Protein AF-A0A850PBC3-F1 (afdb_monomer)

Foldseek 3Di:
DVVCVVVVHDAQDAFEEALVPDPPDDGHYLVCVVVVLVVCCVVPPPSDQAYEYDYDPPDDCLVVLLSRLVVCVVVVHPAYEYEEQPCVVSNVVSPHPHYHYDCVVPNDDPDPDPPPDDPDDPPPDDD

Mean predicted aligned error: 8.33 Å

Solvent-accessible surface area (backbone atoms only — not comparable to full-atom values): 7587 Å² total; per-residue (Å²): 106,74,70,30,66,75,64,77,50,76,67,83,35,66,45,50,38,21,66,64,69,48,90,92,53,77,49,41,40,69,92,46,34,66,63,50,51,52,51,47,36,72,74,53,41,84,33,54,37,24,35,30,51,74,59,60,84,97,54,83,48,62,68,40,38,42,51,51,38,51,51,23,57,76,70,71,33,83,33,31,36,28,33,37,64,90,43,34,69,59,17,48,76,40,60,35,72,38,65,54,70,46,50,81,78,72,42,78,79,75,75,81,59,91,80,61,77,76,78,78,79,75,82,85,65,86,130

InterPro domains:
  IPR001608 Alanine racemase, N-terminal [PF01168] (2-110)
  IPR011078 Pyridoxal phosphate homeostasis protein [PTHR10146] (12-112)
  IPR029066 PLP-binding barrel [G3DSA:3.20.20.10] (1-118)
  IPR029066 PLP-binding barrel [SSF51419] (3-107)

Nearest PDB structures (foldseek):
  3r79-assembly3_A-2  TM=9.454E-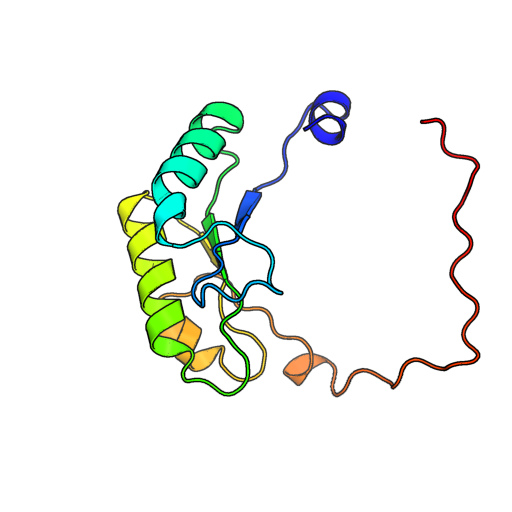01  e=2.071E-10  Agrobacterium fabrum str. C58
  3r79-assembly3_B  TM=9.443E-01  e=1.614E-09  Agrobacterium fabrum str. C58
  3lft-assembly1_A  TM=3.687E-01  e=1.981E+00  Streptococcus pneumoniae TIGR4
  3b8i-assembly1_C  TM=5.243E-01  e=5.716E+00  Pseudomonas aeruginosa PAO1
  6hnk-assembly1_A  TM=3.169E-01  e=2.582E+00  Clostridioides difficile 630

Secondary structure (DSSP, 8-state):
-HHHHHHT-PPPEEEEB-TT--TTS-SB-HHHHHHHHHHHHHHHGGGEEEEE--PPTTS-SHHHHHHHHHHHHHTT-SEEEEEETTTHHHHHHTT-SEEE--HHHH-SPPPP-TTSPPPP--TTS--

Sequence (127 aa):
ARAADRAGRLPDLLLQINTGSEPQKAGALPEEADAFITLCRTRFGASVRGLMCIPPEGTDPMPHFTLLADMARAHGLPVVSMGMSGDFEQAIAAGATHVRVGSAIFGARPAADPAAPTPLRDESRPG

Organism: NCBI:txid442969

Radius of gyration: 17.39 Å; Cα contacts (8 Å, |Δi|>4): 174; chains: 1; bounding box: 35×44×45 Å

pLDDT: mean 88.26, std 13.73, range [46.44, 98.62]

Structure (mmCIF, N/CA/C/O backbone):
data_AF-A0A850PBC3-F1
#
_entry.id   AF-A0A850PBC3-F1
#
loop_
_atom_site.group_PDB
_atom_site.id
_atom_site.type_symbol
_atom_site.label_atom_id
_atom_site.label_alt_id
_atom_site.label_comp_id
_atom_site.label_asym_id
_atom_site.label_entity_id
_atom_site.label_seq_id
_atom_site.pdbx_PDB_ins_code
_atom_site.Cartn_x
_atom_site.Cartn_y
_atom_site.Cartn_z
_atom_site.occupancy
_atom_site.B_iso_or_equiv
_atom_site.auth_seq_id
_atom_site.auth_comp_id
_atom_site.auth_asym_id
_atom_site.auth_atom_id
_atom_site.pdbx_PDB_model_num
ATOM 1 N N . ALA A 1 1 ? -8.510 16.709 3.371 1.00 64.12 1 ALA A N 1
ATOM 2 C CA . ALA A 1 1 ? -9.257 17.173 4.561 1.00 64.12 1 ALA A CA 1
ATOM 3 C C . ALA A 1 1 ? -10.353 18.159 4.162 1.00 64.12 1 ALA A C 1
ATOM 5 O O . ALA A 1 1 ? -11.467 17.702 3.990 1.00 64.12 1 ALA A O 1
ATOM 6 N N . ARG A 1 2 ? -10.047 19.423 3.822 1.00 74.06 2 ARG A N 1
ATOM 7 C CA . ARG A 1 2 ? -11.064 20.463 3.528 1.00 74.06 2 ARG A CA 1
ATOM 8 C C . ARG A 1 2 ? -12.172 20.065 2.539 1.00 74.06 2 ARG A C 1
ATOM 10 O O . ARG A 1 2 ? -13.326 20.418 2.734 1.00 74.06 2 ARG A O 1
ATOM 17 N N . ALA A 1 3 ? -11.836 19.334 1.472 1.00 73.81 3 ALA A N 1
ATOM 18 C CA . ALA A 1 3 ? -12.832 18.859 0.506 1.00 73.81 3 ALA A CA 1
ATOM 19 C C . ALA A 1 3 ? -13.789 17.806 1.097 1.00 73.81 3 ALA A C 1
ATOM 21 O O . ALA A 1 3 ? -14.979 17.838 0.808 1.00 73.81 3 ALA A O 1
ATOM 22 N N . ALA A 1 4 ? -13.275 16.913 1.944 1.00 74.62 4 ALA A N 1
ATOM 23 C CA . ALA A 1 4 ? -14.073 15.912 2.641 1.00 74.62 4 ALA A CA 1
ATOM 24 C C . ALA A 1 4 ? -14.918 16.541 3.757 1.00 74.62 4 ALA A C 1
ATOM 26 O O . ALA A 1 4 ? -16.084 16.188 3.897 1.00 74.62 4 ALA A O 1
ATOM 27 N N . ASP A 1 5 ? -14.366 17.532 4.466 1.00 77.00 5 ASP A N 1
ATOM 28 C CA . ASP A 1 5 ? -15.087 18.300 5.488 1.00 77.00 5 ASP A CA 1
ATOM 29 C C . ASP A 1 5 ? -16.300 19.017 4.869 1.00 77.00 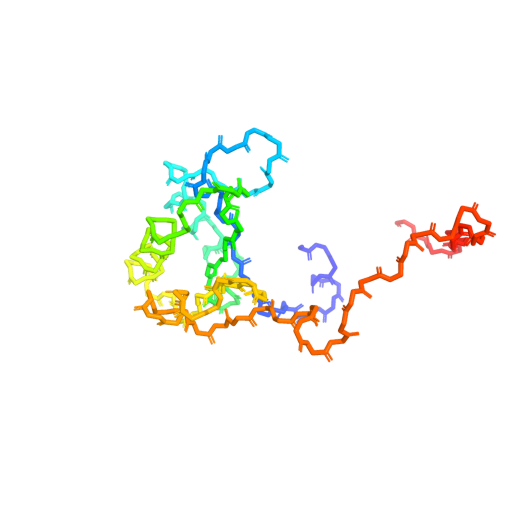5 ASP A C 1
ATOM 31 O O . ASP A 1 5 ? -17.396 18.980 5.418 1.00 77.00 5 ASP A O 1
ATOM 35 N N . ARG A 1 6 ? -16.139 19.591 3.665 1.00 77.56 6 ARG A N 1
ATOM 36 C CA . ARG A 1 6 ? -17.247 20.187 2.895 1.00 77.56 6 ARG A CA 1
ATOM 37 C C . ARG A 1 6 ? -18.264 19.165 2.386 1.00 77.56 6 ARG A C 1
ATOM 39 O O . ARG A 1 6 ? -19.439 19.490 2.277 1.00 77.56 6 ARG A O 1
ATOM 46 N N . ALA A 1 7 ? -17.821 17.958 2.040 1.00 80.06 7 ALA A N 1
ATOM 47 C CA . ALA A 1 7 ? -18.684 16.907 1.502 1.00 80.06 7 ALA A CA 1
ATOM 48 C C . ALA A 1 7 ? -19.361 16.050 2.589 1.00 80.06 7 ALA A C 1
ATOM 50 O O . ALA A 1 7 ? -20.191 15.206 2.255 1.00 80.06 7 ALA A O 1
ATOM 51 N N . GLY A 1 8 ? -18.974 16.206 3.860 1.00 81.06 8 GLY A N 1
ATOM 52 C CA . GLY A 1 8 ? -19.463 15.395 4.978 1.00 81.06 8 GLY A CA 1
ATOM 53 C C . GLY A 1 8 ? -19.066 13.914 4.913 1.00 81.06 8 GLY A C 1
ATOM 54 O O . GLY A 1 8 ? -19.638 13.100 5.632 1.00 81.06 8 GLY A O 1
ATOM 55 N N . ARG A 1 9 ? -18.117 13.536 4.045 1.00 84.56 9 ARG A N 1
ATOM 56 C CA . ARG A 1 9 ? -17.660 12.148 3.880 1.00 84.56 9 ARG A CA 1
ATOM 57 C C . ARG A 1 9 ? -16.191 12.081 3.487 1.00 84.56 9 ARG A C 1
ATOM 59 O O . ARG A 1 9 ? -15.726 12.878 2.670 1.00 84.56 9 ARG A O 1
ATOM 66 N N . LEU A 1 10 ? -15.485 11.091 4.025 1.00 89.38 10 LEU A N 1
ATOM 67 C CA . LEU A 1 10 ? -14.124 10.751 3.620 1.00 89.38 10 LEU A CA 1
ATOM 68 C C . LEU A 1 10 ? -14.175 9.536 2.675 1.00 89.38 10 LEU A C 1
ATOM 70 O O . LEU A 1 10 ? -14.902 8.589 2.977 1.00 89.38 10 LEU A O 1
ATOM 74 N N . PRO A 1 11 ? -13.448 9.532 1.544 1.00 92.62 11 PRO A N 1
ATOM 75 C CA . PRO A 1 11 ? -13.238 8.301 0.791 1.00 92.62 11 PRO A CA 1
ATOM 76 C C . PRO A 1 11 ? -12.346 7.332 1.574 1.00 92.62 11 PRO A C 1
ATOM 78 O O . PRO A 1 11 ? -11.632 7.738 2.495 1.00 92.62 11 PRO A O 1
ATOM 81 N N . ASP A 1 12 ? -12.332 6.074 1.139 1.00 95.44 12 ASP A N 1
ATOM 82 C CA . ASP A 1 12 ? -11.297 5.131 1.547 1.00 95.44 12 ASP A CA 1
ATOM 83 C C . ASP A 1 12 ? -9.918 5.677 1.144 1.00 95.44 12 ASP A C 1
ATOM 85 O O . ASP A 1 12 ? -9.691 6.115 0.013 1.00 95.44 12 ASP A O 1
ATOM 89 N N . LEU A 1 13 ? -8.999 5.669 2.102 1.00 96.44 13 LEU A N 1
ATOM 90 C CA . LEU A 1 13 ? -7.647 6.178 1.985 1.00 96.44 13 LEU A CA 1
ATOM 91 C C . LEU A 1 13 ? -6.657 5.029 2.030 1.00 96.44 13 LEU A C 1
ATOM 93 O O . LEU A 1 13 ? -6.704 4.164 2.908 1.00 96.44 13 LEU A O 1
ATOM 97 N N . LEU A 1 14 ? -5.701 5.097 1.119 1.00 98.06 14 LEU A N 1
ATOM 98 C CA . LEU A 1 14 ? -4.480 4.322 1.181 1.00 98.06 14 LEU A CA 1
ATOM 99 C C . LEU A 1 14 ? -3.330 5.297 1.471 1.00 98.06 14 LEU A C 1
ATOM 101 O O . LEU A 1 14 ? -3.357 6.436 1.001 1.00 98.06 14 LEU A O 1
ATOM 105 N N . LEU A 1 15 ? -2.334 4.867 2.241 1.00 97.69 15 LEU A N 1
ATOM 106 C CA . LEU A 1 15 ? -1.163 5.678 2.584 1.00 97.69 15 LEU A CA 1
ATOM 107 C C . LEU A 1 15 ? 0.049 5.259 1.751 1.00 97.69 15 LEU A C 1
ATOM 109 O O . LEU A 1 15 ? 0.350 4.069 1.665 1.00 97.69 15 LEU A O 1
ATOM 113 N N . GLN A 1 16 ? 0.735 6.232 1.146 1.00 98.00 16 GLN A N 1
ATOM 114 C CA . GLN A 1 16 ? 1.897 5.961 0.299 1.00 98.00 16 GLN A CA 1
ATOM 115 C C . GLN A 1 16 ? 3.167 5.844 1.110 1.00 98.00 16 GLN A C 1
ATOM 117 O O . GLN A 1 16 ? 3.542 6.796 1.793 1.00 98.00 16 GLN A O 1
ATOM 122 N N . ILE A 1 17 ? 3.841 4.705 0.965 1.00 97.50 17 ILE A N 1
ATOM 123 C CA . ILE A 1 17 ? 5.160 4.465 1.538 1.00 97.50 17 ILE A CA 1
ATOM 124 C C . ILE A 1 17 ? 6.185 4.456 0.406 1.00 97.50 17 ILE A C 1
ATOM 126 O O . ILE A 1 17 ? 6.058 3.705 -0.567 1.00 97.50 17 ILE A O 1
ATOM 130 N N . ASN A 1 18 ? 7.200 5.305 0.534 1.00 95.81 18 ASN A N 1
ATOM 131 C CA . ASN A 1 18 ? 8.348 5.341 -0.358 1.00 95.81 18 ASN A CA 1
ATOM 132 C C . ASN A 1 18 ? 9.341 4.255 0.064 1.00 95.81 18 ASN A C 1
ATOM 134 O O . ASN A 1 18 ? 10.357 4.518 0.694 1.00 95.81 18 ASN A O 1
ATOM 138 N N . THR A 1 19 ? 9.032 3.009 -0.278 1.00 93.00 19 THR A N 1
ATOM 139 C CA . THR A 1 19 ? 9.808 1.829 0.132 1.00 93.00 19 THR A CA 1
ATOM 140 C C . THR A 1 19 ? 11.251 1.811 -0.374 1.00 93.00 19 THR A C 1
ATOM 142 O O . THR A 1 19 ? 12.026 0.981 0.089 1.00 93.00 19 THR A O 1
ATOM 145 N N . GLY A 1 20 ? 11.597 2.652 -1.354 1.00 90.06 20 GLY A N 1
ATOM 146 C CA . GLY A 1 20 ? 12.951 2.787 -1.896 1.00 90.06 20 GLY A CA 1
ATOM 147 C C . GLY A 1 20 ? 13.727 3.994 -1.371 1.00 90.06 20 GLY A C 1
ATOM 148 O O . GLY A 1 20 ? 14.862 4.188 -1.795 1.00 90.06 20 GLY A O 1
ATOM 149 N N . SER A 1 21 ? 13.125 4.816 -0.501 1.00 89.31 21 SER A N 1
ATOM 150 C CA . SER A 1 21 ? 13.700 6.074 0.007 1.00 89.31 21 SER A CA 1
ATOM 151 C C . SER A 1 21 ? 14.252 6.982 -1.101 1.00 89.31 21 SER A C 1
ATOM 153 O O . SER A 1 21 ? 15.241 7.692 -0.929 1.00 89.31 21 SER A O 1
ATOM 155 N N . GLU A 1 22 ? 13.601 6.959 -2.266 1.00 82.69 22 GLU A N 1
ATOM 156 C CA . GLU A 1 22 ? 13.989 7.755 -3.425 1.00 82.69 22 GLU A CA 1
ATOM 157 C C . GLU A 1 22 ? 13.554 9.213 -3.211 1.00 82.69 22 GLU A C 1
ATOM 159 O O . GLU A 1 22 ? 12.346 9.461 -3.159 1.00 82.69 22 GLU A O 1
ATOM 164 N N . PRO A 1 23 ? 14.469 10.197 -3.117 1.00 76.69 23 PRO A N 1
ATOM 165 C CA . PRO A 1 23 ? 14.116 11.584 -2.790 1.00 76.69 23 PRO A CA 1
ATOM 166 C C . PRO A 1 23 ? 13.169 12.229 -3.816 1.00 76.69 23 PRO A C 1
ATOM 168 O O . PRO A 1 23 ? 12.429 13.153 -3.489 1.00 76.69 23 PRO A O 1
ATOM 171 N N . GLN A 1 24 ? 13.162 11.728 -5.053 1.00 76.50 24 GLN A N 1
ATOM 172 C CA . GLN A 1 24 ? 12.259 12.150 -6.123 1.00 76.50 24 GLN A CA 1
ATOM 173 C C . GLN A 1 24 ? 10.834 11.578 -6.020 1.00 76.50 24 GLN A C 1
ATOM 175 O O . GLN A 1 24 ? 9.954 12.018 -6.762 1.00 76.50 24 GLN A O 1
ATOM 180 N N . LYS A 1 25 ? 10.582 10.585 -5.156 1.00 76.88 25 LYS A N 1
ATOM 181 C CA . LYS A 1 25 ? 9.277 9.923 -5.043 1.00 76.88 25 LYS A CA 1
ATOM 182 C C . LYS A 1 25 ? 8.497 10.390 -3.822 1.00 76.88 25 LYS A C 1
ATOM 184 O O . LYS A 1 25 ? 9.031 10.585 -2.737 1.00 76.88 25 LYS A O 1
ATOM 189 N N . ALA A 1 26 ? 7.188 10.523 -4.014 1.00 82.69 26 ALA A N 1
ATOM 190 C CA . ALA A 1 26 ? 6.255 10.836 -2.943 1.00 82.69 26 ALA A CA 1
ATOM 191 C C . ALA A 1 26 ? 6.025 9.630 -2.015 1.00 82.69 26 ALA A C 1
ATOM 193 O O . ALA A 1 26 ? 6.109 8.473 -2.435 1.00 82.69 26 ALA A O 1
ATOM 194 N N . GLY A 1 27 ? 5.647 9.920 -0.773 1.00 89.69 27 GLY A N 1
ATOM 195 C CA . GLY A 1 27 ? 5.320 8.928 0.250 1.00 89.69 27 GLY A CA 1
ATOM 196 C C . GLY A 1 27 ? 6.144 9.123 1.516 1.00 89.69 27 GLY A C 1
ATOM 197 O O . GLY A 1 27 ? 7.194 9.759 1.482 1.00 89.69 27 GLY A O 1
ATOM 198 N N . ALA A 1 28 ? 5.649 8.586 2.628 1.00 94.38 28 ALA A N 1
ATOM 199 C CA . ALA A 1 28 ? 6.403 8.541 3.875 1.00 94.38 28 ALA A CA 1
ATOM 200 C C . ALA A 1 28 ? 7.588 7.581 3.732 1.00 94.38 28 ALA A C 1
ATOM 202 O O . ALA A 1 28 ? 7.466 6.545 3.066 1.00 94.38 28 ALA A O 1
ATOM 203 N N . LEU A 1 29 ? 8.716 7.917 4.353 1.00 95.50 29 LEU A N 1
ATOM 204 C CA . LEU A 1 29 ? 9.865 7.022 4.395 1.00 95.50 29 LEU A CA 1
ATOM 205 C C . LEU A 1 29 ? 9.551 5.792 5.264 1.00 95.50 29 LEU A C 1
ATOM 207 O O . LEU A 1 29 ? 8.729 5.897 6.180 1.00 95.50 29 LEU A O 1
ATOM 211 N N . PRO A 1 30 ? 10.171 4.626 5.009 1.00 94.19 30 PRO A N 1
ATOM 212 C CA . PRO A 1 30 ? 9.930 3.412 5.789 1.00 94.19 30 PRO A CA 1
ATOM 213 C C . PRO A 1 30 ? 10.132 3.613 7.294 1.00 94.19 30 PRO A C 1
ATOM 215 O O . PRO A 1 30 ? 9.323 3.145 8.090 1.00 94.19 30 PRO A O 1
ATOM 218 N N . GLU A 1 31 ? 11.162 4.363 7.679 1.00 95.12 31 GLU A N 1
ATOM 219 C CA . GLU A 1 31 ? 11.485 4.701 9.067 1.00 95.12 31 GLU A CA 1
ATOM 220 C C . GLU A 1 31 ? 10.463 5.642 9.731 1.00 95.12 31 GLU A C 1
ATOM 222 O O . GLU A 1 31 ? 10.333 5.657 10.954 1.00 95.12 31 GLU A O 1
ATOM 227 N N . GLU A 1 32 ? 9.699 6.398 8.942 1.00 94.94 32 GLU A N 1
ATOM 228 C CA . GLU A 1 32 ? 8.654 7.316 9.413 1.00 94.94 32 GLU A CA 1
ATOM 229 C C . GLU A 1 32 ? 7.246 6.709 9.293 1.00 94.94 32 GLU A C 1
ATOM 231 O O . GLU A 1 32 ? 6.271 7.269 9.811 1.00 94.94 32 GLU A O 1
ATOM 236 N N . ALA A 1 33 ? 7.123 5.566 8.609 1.00 95.44 33 ALA A N 1
ATOM 237 C CA . ALA A 1 33 ? 5.853 4.975 8.212 1.00 95.44 33 ALA A CA 1
ATOM 238 C C . ALA A 1 33 ? 4.954 4.677 9.416 1.00 95.44 33 ALA A C 1
ATOM 240 O O . ALA A 1 33 ? 3.776 5.026 9.395 1.00 95.44 33 ALA A O 1
ATOM 241 N N . ASP A 1 34 ? 5.497 4.110 10.493 1.00 96.56 34 ASP A N 1
ATOM 242 C CA . ASP A 1 34 ? 4.715 3.748 11.681 1.00 96.56 34 ASP A CA 1
ATOM 243 C C . ASP A 1 34 ? 4.071 4.964 12.356 1.00 96.56 34 ASP A C 1
ATOM 245 O O . ASP A 1 34 ? 2.875 4.959 12.684 1.00 96.56 34 ASP A O 1
ATOM 249 N N . ALA A 1 35 ? 4.849 6.036 12.526 1.00 97.00 35 ALA A N 1
ATOM 250 C CA . ALA A 1 35 ? 4.366 7.288 13.096 1.00 97.00 35 ALA A CA 1
ATOM 251 C C . ALA A 1 35 ? 3.316 7.931 12.178 1.00 97.00 35 ALA A C 1
ATOM 253 O O . ALA A 1 35 ? 2.262 8.378 12.643 1.00 97.00 35 ALA A O 1
ATOM 254 N N . PHE A 1 36 ? 3.566 7.920 10.867 1.00 97.06 36 PHE A N 1
ATOM 255 C CA . PHE A 1 36 ? 2.653 8.460 9.868 1.00 97.06 36 PHE A CA 1
ATOM 256 C C . PHE A 1 36 ? 1.319 7.702 9.819 1.00 97.06 36 PHE A C 1
ATOM 258 O O . PHE A 1 36 ? 0.254 8.322 9.874 1.00 97.06 36 PHE A O 1
ATOM 265 N N . ILE A 1 37 ? 1.351 6.366 9.791 1.00 97.12 37 ILE A N 1
ATOM 266 C CA . ILE A 1 37 ? 0.156 5.513 9.796 1.00 97.12 37 ILE A CA 1
ATOM 267 C C . ILE A 1 37 ? -0.662 5.766 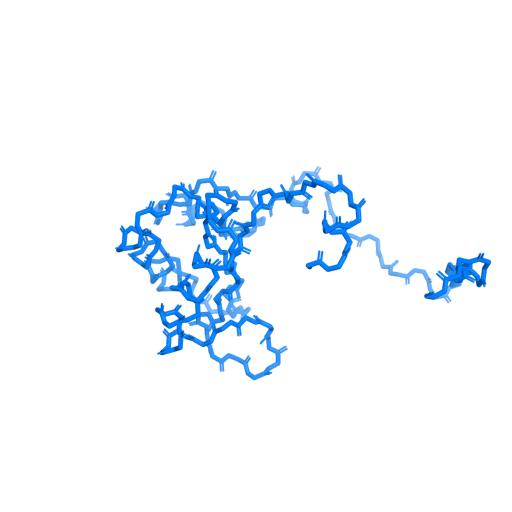11.062 1.00 97.12 37 ILE A C 1
ATOM 269 O O . ILE A 1 37 ? -1.874 5.984 10.980 1.00 97.12 37 ILE A O 1
ATOM 273 N N . THR A 1 38 ? -0.011 5.812 12.225 1.00 97.12 38 THR A N 1
ATOM 274 C CA . THR A 1 38 ? -0.673 6.078 13.512 1.00 97.12 38 THR A CA 1
ATOM 275 C C . THR A 1 38 ? -1.354 7.447 13.525 1.00 97.12 38 THR A C 1
ATOM 277 O O . THR A 1 38 ? -2.525 7.564 13.908 1.00 97.12 38 THR A O 1
ATOM 280 N N . LEU A 1 39 ? -0.663 8.485 13.046 1.00 97.00 39 LEU A N 1
ATOM 281 C CA . LEU A 1 39 ? -1.209 9.836 12.930 1.00 97.00 39 LEU A CA 1
ATOM 282 C C . LEU A 1 39 ? -2.426 9.873 11.995 1.00 97.00 39 LEU A C 1
ATOM 284 O O . LEU A 1 39 ? -3.472 10.428 12.343 1.00 97.00 39 LEU A O 1
ATOM 288 N N . CYS A 1 40 ? -2.318 9.256 10.819 1.00 96.31 40 CYS A N 1
ATOM 289 C CA . CYS A 1 40 ? -3.409 9.195 9.854 1.00 96.31 40 CYS A CA 1
ATOM 290 C C . CYS A 1 40 ? -4.609 8.417 10.393 1.00 96.31 40 CYS A C 1
ATOM 292 O O . CYS A 1 40 ? -5.737 8.874 10.224 1.00 96.31 40 CYS A O 1
ATOM 294 N N . ARG A 1 41 ? -4.400 7.293 11.085 1.00 95.81 41 ARG A N 1
ATOM 295 C CA . ARG A 1 41 ? -5.487 6.534 11.724 1.00 95.81 41 ARG A CA 1
ATOM 296 C C . ARG A 1 41 ? -6.161 7.331 12.834 1.00 95.81 41 ARG A C 1
ATOM 298 O O . ARG A 1 41 ? -7.383 7.311 12.926 1.00 95.81 41 ARG A O 1
ATOM 305 N N . THR A 1 42 ? -5.395 8.087 13.616 1.00 95.81 42 THR A N 1
ATOM 306 C CA . THR A 1 42 ? -5.944 8.981 14.649 1.00 95.81 42 THR A CA 1
ATOM 307 C C . THR A 1 42 ? -6.818 10.070 14.030 1.00 95.81 42 THR A C 1
ATOM 309 O O . THR A 1 42 ? -7.885 10.388 14.547 1.00 95.81 42 THR A O 1
ATOM 312 N N . ARG A 1 43 ? -6.393 10.631 12.892 1.00 94.00 43 ARG A N 1
ATOM 313 C CA . ARG A 1 43 ? -7.098 11.737 12.235 1.00 94.00 43 ARG A CA 1
ATOM 314 C C . ARG A 1 43 ? -8.284 11.301 11.369 1.00 94.00 43 ARG A C 1
ATOM 316 O O . ARG A 1 43 ? -9.277 12.018 11.305 1.00 94.00 43 ARG A O 1
ATOM 323 N N . PHE A 1 44 ? -8.157 10.191 10.651 1.00 93.75 44 PHE A N 1
ATOM 324 C CA . PHE A 1 44 ? -9.093 9.770 9.600 1.00 93.75 44 PHE A CA 1
ATOM 325 C C . PHE A 1 44 ? -9.847 8.472 9.934 1.00 93.75 44 PHE A C 1
ATOM 327 O O . PHE A 1 44 ? -10.753 8.073 9.193 1.00 93.75 44 PHE A O 1
ATOM 334 N N . GLY A 1 45 ? -9.506 7.825 11.052 1.00 93.25 45 GLY A N 1
ATOM 335 C CA . GLY A 1 45 ? -10.203 6.659 11.583 1.00 93.25 45 GLY A CA 1
ATOM 336 C C . GLY A 1 45 ? -10.234 5.482 10.612 1.00 93.25 45 GLY A C 1
ATOM 337 O O . GLY A 1 45 ? -9.244 5.163 9.951 1.00 93.25 45 GLY A O 1
ATOM 338 N N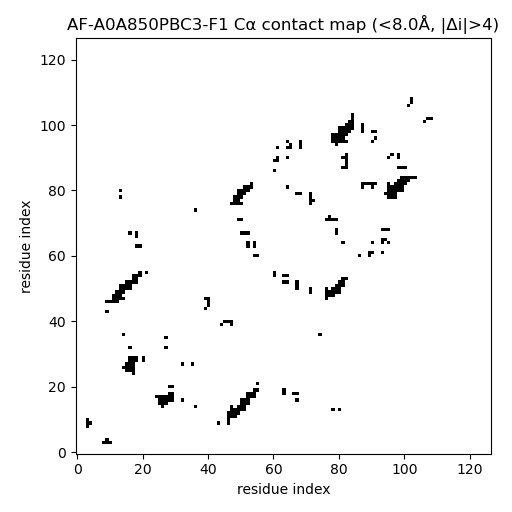 . ALA A 1 46 ? -11.408 4.854 10.514 1.00 92.69 46 ALA A N 1
ATOM 339 C CA . ALA A 1 46 ? -11.659 3.678 9.679 1.00 92.69 46 ALA A CA 1
ATOM 340 C C . ALA A 1 46 ? -11.506 3.929 8.170 1.00 92.69 46 ALA A C 1
ATOM 342 O O . ALA A 1 46 ? -11.445 2.977 7.397 1.00 92.69 46 ALA A O 1
ATOM 343 N N . SER A 1 47 ? -11.418 5.191 7.747 1.00 95.69 47 SER A N 1
ATOM 344 C CA . SER A 1 47 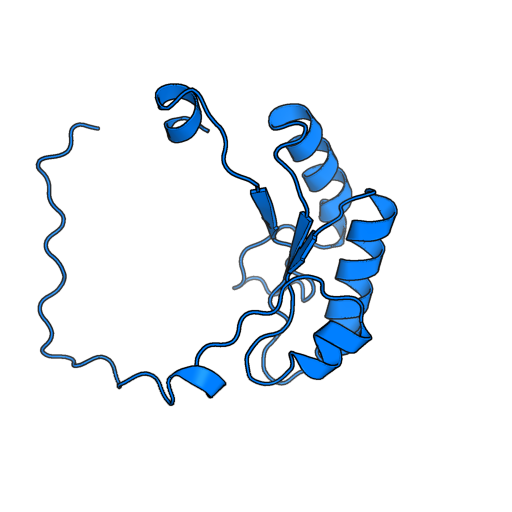? -11.191 5.526 6.342 1.00 95.69 47 SER A CA 1
ATOM 345 C C . SER A 1 47 ? -9.768 5.192 5.898 1.00 95.69 47 SER A C 1
ATOM 347 O O . SER A 1 47 ? -9.525 5.075 4.707 1.00 95.69 47 SER A O 1
ATOM 349 N N . VAL A 1 48 ? -8.808 5.024 6.815 1.00 97.62 48 VAL A N 1
ATOM 350 C CA . VAL A 1 48 ? -7.485 4.486 6.465 1.00 97.62 48 VAL A CA 1
ATOM 351 C C . VAL A 1 48 ? -7.616 2.979 6.280 1.00 97.62 48 VAL A C 1
ATOM 353 O O . VAL A 1 48 ? -7.728 2.231 7.250 1.00 97.62 48 VAL A O 1
ATOM 356 N N . ARG A 1 49 ? -7.620 2.532 5.025 1.00 98.12 49 ARG A N 1
ATOM 357 C CA . ARG A 1 49 ? -7.876 1.134 4.654 1.00 98.12 49 ARG A CA 1
ATOM 358 C C . ARG A 1 49 ? -6.625 0.337 4.346 1.00 98.12 49 ARG A C 1
ATOM 360 O O . ARG A 1 49 ? -6.692 -0.889 4.331 1.00 98.12 49 ARG A O 1
ATOM 367 N N . GLY A 1 50 ? -5.507 0.998 4.073 1.00 98.19 50 GLY A N 1
ATOM 368 C CA . GLY A 1 50 ? -4.356 0.297 3.536 1.00 98.19 50 GLY A CA 1
ATOM 369 C C . GLY A 1 50 ? -3.147 1.143 3.242 1.00 98.19 50 GLY A C 1
ATOM 370 O O . GLY A 1 50 ? -3.136 2.357 3.447 1.00 98.19 50 GLY A O 1
ATOM 371 N N . LEU A 1 51 ? -2.145 0.457 2.714 1.00 98.56 51 LEU A N 1
ATOM 372 C CA . LEU A 1 51 ? -0.907 1.042 2.236 1.00 98.56 51 LEU A CA 1
ATOM 373 C C . LEU A 1 51 ? -0.796 0.855 0.724 1.00 98.56 51 LEU A C 1
ATOM 375 O O . LEU A 1 51 ? -1.401 -0.052 0.141 1.00 98.56 51 LEU A O 1
ATOM 379 N N . MET A 1 52 ? -0.010 1.710 0.084 1.00 98.44 52 MET A N 1
ATOM 380 C CA . MET A 1 52 ? 0.427 1.493 -1.286 1.00 98.44 52 MET A CA 1
ATOM 381 C C . MET A 1 52 ? 1.890 1.888 -1.468 1.00 98.44 52 MET A C 1
ATOM 383 O O . MET A 1 52 ? 2.405 2.755 -0.764 1.00 98.44 52 MET A O 1
ATOM 387 N N . CYS A 1 53 ? 2.555 1.263 -2.435 1.00 97.38 53 CYS A N 1
ATOM 388 C CA . CYS A 1 53 ? 3.897 1.657 -2.854 1.00 97.38 53 CYS A CA 1
ATOM 389 C C . CYS A 1 53 ? 4.054 1.586 -4.376 1.00 97.38 53 CYS A C 1
ATOM 391 O O . CYS A 1 53 ? 3.274 0.936 -5.089 1.00 97.38 53 CYS A O 1
ATOM 393 N N . ILE A 1 54 ? 5.084 2.282 -4.857 1.00 95.31 54 ILE A N 1
ATOM 394 C CA . ILE A 1 54 ? 5.612 2.182 -6.216 1.00 95.31 54 ILE A CA 1
ATOM 395 C C . ILE A 1 54 ? 7.126 1.963 -6.072 1.00 95.31 54 ILE A C 1
ATOM 397 O O . ILE A 1 54 ? 7.841 2.936 -5.803 1.00 95.31 54 ILE A O 1
ATOM 401 N N . PRO A 1 55 ? 7.609 0.715 -6.206 1.00 93.38 55 PRO A N 1
ATOM 402 C CA . PRO A 1 55 ? 9.031 0.397 -6.094 1.00 93.38 55 PRO A CA 1
ATOM 403 C C . PRO A 1 55 ? 9.903 1.200 -7.076 1.00 93.38 55 PRO A C 1
ATOM 405 O O . PRO A 1 55 ? 9.380 1.705 -8.079 1.00 93.38 55 PRO A O 1
ATOM 408 N N . PRO A 1 56 ? 11.212 1.352 -6.805 1.00 91.31 56 PRO A N 1
ATOM 409 C CA . PRO A 1 56 ? 12.185 1.873 -7.766 1.00 91.31 56 PRO A CA 1
ATOM 410 C C . PRO A 1 56 ? 12.101 1.161 -9.117 1.00 91.31 56 PRO A C 1
ATOM 412 O O . PRO A 1 56 ? 11.851 -0.040 -9.197 1.00 91.31 56 PRO A O 1
ATOM 415 N N . GLU A 1 57 ? 12.269 1.922 -10.197 1.00 88.75 57 GLU A N 1
ATOM 416 C CA . GLU A 1 57 ? 12.285 1.342 -11.539 1.00 88.75 57 GLU A CA 1
ATOM 417 C C . GLU A 1 57 ? 13.604 0.599 -11.773 1.00 88.75 57 GLU A C 1
ATOM 419 O O . GLU A 1 57 ? 14.670 1.056 -11.363 1.00 88.75 57 GLU A O 1
ATOM 424 N N . GLY A 1 58 ? 13.544 -0.548 -12.452 1.00 87.62 58 GLY A N 1
ATOM 425 C CA . GLY A 1 58 ? 14.737 -1.320 -12.814 1.00 87.62 58 GLY A CA 1
ATOM 426 C C . GLY A 1 58 ? 15.394 -2.091 -11.664 1.00 87.62 58 GLY A C 1
ATOM 427 O O . GLY A 1 58 ? 16.460 -2.668 -11.868 1.00 87.62 58 GLY A O 1
ATOM 428 N N . THR A 1 59 ? 14.776 -2.138 -10.482 1.00 90.69 59 THR A N 1
ATOM 429 C CA . THR A 1 59 ? 15.218 -2.971 -9.354 1.00 90.69 59 THR A CA 1
ATOM 430 C C . THR A 1 59 ? 14.254 -4.129 -9.117 1.00 90.69 59 THR A C 1
ATOM 432 O O . THR A 1 59 ? 13.118 -4.108 -9.586 1.00 90.69 59 THR A O 1
ATOM 435 N N . ASP A 1 60 ? 14.692 -5.134 -8.356 1.00 95.12 60 ASP A N 1
ATOM 436 C CA . ASP A 1 60 ? 13.796 -6.180 -7.858 1.00 95.12 60 ASP A CA 1
ATOM 437 C C . ASP A 1 60 ? 12.703 -5.549 -6.966 1.00 95.12 60 ASP A C 1
ATOM 439 O O . ASP A 1 60 ? 13.035 -4.899 -5.968 1.00 95.12 60 ASP A O 1
ATOM 443 N N . PRO A 1 61 ? 11.407 -5.684 -7.308 1.00 96.88 61 PRO A N 1
ATOM 444 C CA . PRO A 1 61 ? 10.331 -5.105 -6.516 1.00 96.88 61 PRO A CA 1
ATOM 445 C C . PRO A 1 61 ? 9.986 -5.943 -5.273 1.00 96.88 61 PRO A C 1
ATOM 447 O O . PRO A 1 61 ? 9.331 -5.436 -4.358 1.00 96.88 61 PRO A O 1
ATOM 450 N N . MET A 1 62 ? 10.419 -7.207 -5.202 1.00 97.50 62 MET A N 1
ATOM 451 C CA . MET A 1 62 ? 9.990 -8.155 -4.173 1.00 97.50 62 MET A CA 1
ATOM 452 C C . MET A 1 62 ? 10.334 -7.727 -2.730 1.00 97.50 62 MET A C 1
ATOM 454 O O . MET A 1 62 ? 9.462 -7.850 -1.857 1.00 97.50 62 MET A O 1
ATOM 458 N N . PRO A 1 63 ? 11.522 -7.154 -2.433 1.00 97.56 63 PRO A N 1
ATOM 459 C CA . PRO A 1 63 ? 11.820 -6.622 -1.101 1.00 97.56 63 PRO A CA 1
ATOM 460 C C . PRO A 1 63 ? 10.874 -5.486 -0.694 1.00 97.56 63 PRO A C 1
ATOM 462 O O . PRO A 1 63 ? 10.425 -5.422 0.450 1.00 97.56 63 PRO A O 1
ATOM 465 N N . HIS A 1 64 ? 10.510 -4.619 -1.641 1.00 97.75 64 HIS A N 1
ATOM 466 C CA . HIS A 1 64 ? 9.594 -3.505 -1.401 1.00 97.75 64 HIS A CA 1
ATOM 467 C C . HIS A 1 64 ? 8.158 -3.981 -1.167 1.00 97.75 64 HIS A C 1
ATOM 469 O O . HIS A 1 64 ? 7.452 -3.424 -0.325 1.00 97.75 64 HIS A O 1
ATOM 475 N N . PHE A 1 65 ? 7.727 -5.017 -1.889 1.00 98.38 65 PHE A N 1
ATOM 476 C CA . PHE A 1 65 ? 6.410 -5.615 -1.702 1.00 98.38 65 PHE A CA 1
ATOM 477 C C . PHE A 1 65 ? 6.289 -6.337 -0.363 1.00 98.38 65 PHE A C 1
ATOM 479 O O . PHE A 1 65 ? 5.317 -6.121 0.360 1.00 98.38 65 PHE A O 1
ATOM 486 N N . THR A 1 66 ? 7.302 -7.124 0.004 1.00 98.12 66 THR A N 1
ATOM 487 C CA . THR A 1 66 ? 7.360 -7.796 1.312 1.00 98.12 66 THR A CA 1
ATOM 488 C C . THR A 1 66 ? 7.299 -6.777 2.447 1.00 98.12 66 THR A C 1
ATOM 490 O O . THR A 1 66 ? 6.457 -6.895 3.334 1.00 98.12 66 THR A O 1
ATOM 493 N N . LEU A 1 67 ? 8.109 -5.715 2.361 1.00 97.81 67 LEU A N 1
ATOM 494 C CA . LEU A 1 67 ? 8.125 -4.636 3.347 1.00 97.81 67 LEU A CA 1
ATOM 495 C C . LEU A 1 67 ? 6.741 -3.991 3.524 1.00 97.81 67 LEU A C 1
ATOM 497 O O . LEU A 1 67 ? 6.272 -3.822 4.650 1.00 97.81 67 LEU A O 1
ATOM 501 N N . LEU A 1 68 ? 6.070 -3.645 2.420 1.00 98.31 68 LEU A N 1
ATOM 502 C CA . LEU A 1 68 ? 4.747 -3.021 2.469 1.00 98.31 68 LEU A CA 1
ATOM 503 C C . LEU A 1 68 ? 3.692 -3.960 3.073 1.00 98.31 68 LEU A C 1
ATOM 505 O O . LEU A 1 68 ? 2.870 -3.525 3.883 1.00 98.31 68 LEU A O 1
ATOM 509 N N . ALA A 1 69 ? 3.704 -5.236 2.678 1.00 98.38 69 ALA A N 1
ATOM 510 C CA . ALA A 1 69 ? 2.770 -6.238 3.178 1.00 98.38 69 ALA A CA 1
ATOM 511 C C . ALA A 1 69 ? 2.955 -6.488 4.682 1.00 98.38 69 ALA A C 1
ATOM 513 O O . ALA A 1 69 ? 1.969 -6.583 5.418 1.00 98.38 69 ALA A O 1
ATOM 514 N N . ASP A 1 70 ? 4.202 -6.538 5.150 1.00 98.12 70 ASP A N 1
ATOM 515 C CA . ASP A 1 70 ? 4.528 -6.713 6.563 1.00 98.12 70 ASP A CA 1
ATOM 516 C C . ASP A 1 70 ? 4.082 -5.511 7.401 1.00 98.12 70 ASP A C 1
ATOM 518 O O . ASP A 1 70 ? 3.428 -5.703 8.429 1.00 98.12 70 ASP A O 1
ATOM 522 N N . MET A 1 71 ? 4.323 -4.280 6.932 1.00 97.62 71 MET A N 1
ATOM 523 C CA . MET A 1 71 ? 3.801 -3.072 7.585 1.00 97.62 71 MET A CA 1
ATOM 524 C C . MET A 1 71 ? 2.271 -3.082 7.645 1.00 97.62 71 MET A C 1
ATOM 526 O O . MET A 1 71 ? 1.685 -2.849 8.702 1.00 97.62 71 MET A O 1
ATOM 530 N N . ALA A 1 72 ? 1.596 -3.376 6.531 1.00 98.12 72 ALA A N 1
ATOM 531 C CA . ALA A 1 72 ? 0.137 -3.411 6.506 1.00 98.12 72 ALA A CA 1
ATOM 532 C C . ALA A 1 72 ? -0.415 -4.442 7.501 1.00 98.12 72 ALA A C 1
ATOM 534 O O . ALA A 1 72 ? -1.356 -4.141 8.237 1.00 98.12 72 ALA A O 1
ATOM 535 N N . ARG A 1 73 ? 0.215 -5.622 7.588 1.00 98.25 73 ARG A N 1
ATOM 536 C CA . ARG A 1 73 ? -0.135 -6.664 8.560 1.00 98.25 73 ARG A CA 1
ATOM 537 C C . ARG A 1 73 ? 0.091 -6.203 9.998 1.00 98.25 73 ARG A C 1
ATOM 539 O O . ARG A 1 73 ? -0.801 -6.386 10.823 1.00 98.25 73 ARG A O 1
ATOM 546 N N . ALA A 1 74 ? 1.231 -5.577 10.289 1.00 97.75 74 ALA A N 1
ATOM 547 C CA . ALA A 1 74 ? 1.558 -5.057 11.618 1.00 97.75 74 ALA A CA 1
ATOM 548 C C . ALA A 1 74 ? 0.544 -4.004 12.100 1.00 97.75 74 ALA A C 1
ATOM 550 O O . ALA A 1 74 ? 0.189 -3.974 13.276 1.00 97.75 74 ALA A O 1
ATOM 551 N N . HIS A 1 75 ? 0.014 -3.191 11.180 1.00 97.38 75 HIS A N 1
ATOM 552 C CA . HIS A 1 75 ? -1.005 -2.175 11.470 1.00 97.38 75 HIS A CA 1
ATOM 553 C C . HIS A 1 75 ? -2.453 -2.671 11.326 1.00 97.38 75 HIS A C 1
ATOM 555 O O . HIS A 1 75 ? -3.389 -1.890 11.521 1.00 97.38 75 HIS A O 1
ATOM 561 N N . GLY A 1 76 ? -2.663 -3.949 10.990 1.00 97.56 76 GLY A N 1
ATOM 562 C CA . GLY A 1 76 ? -3.992 -4.539 10.800 1.00 97.56 76 GLY A CA 1
ATOM 563 C C . GLY A 1 76 ? -4.782 -3.927 9.638 1.00 97.56 76 GLY A C 1
ATOM 564 O O . GLY A 1 76 ? -6.011 -3.861 9.689 1.00 97.56 76 GLY A O 1
ATOM 565 N N . LEU A 1 77 ? -4.091 -3.429 8.611 1.00 98.06 77 LEU A N 1
ATOM 566 C CA . LEU A 1 77 ? -4.702 -2.785 7.455 1.00 98.06 77 LEU A CA 1
ATOM 567 C C . LEU A 1 77 ? -5.030 -3.822 6.364 1.00 98.06 77 LEU A C 1
ATOM 569 O O . LEU A 1 77 ? -4.135 -4.535 5.914 1.00 98.06 77 LEU A O 1
ATOM 573 N N . PRO A 1 78 ? -6.289 -3.908 5.897 1.00 97.75 78 PRO A N 1
ATOM 574 C CA . PRO A 1 78 ? -6.713 -4.961 4.971 1.00 97.75 78 PRO A CA 1
ATOM 575 C C . PRO A 1 78 ? -6.281 -4.743 3.515 1.00 97.75 78 PRO A C 1
ATOM 577 O O . PRO A 1 78 ? -6.362 -5.673 2.713 1.00 97.75 78 PRO A O 1
ATOM 580 N N . VAL A 1 79 ? -5.893 -3.523 3.131 1.00 98.50 79 VAL A N 1
ATOM 581 C CA . VAL A 1 79 ? -5.555 -3.207 1.739 1.00 98.50 79 VAL A CA 1
ATOM 582 C C . VAL A 1 79 ? -4.053 -3.012 1.555 1.00 98.50 79 VAL A C 1
ATOM 584 O O . VAL A 1 79 ? -3.432 -2.179 2.212 1.00 98.50 79 VAL A O 1
ATOM 587 N N . VAL A 1 80 ? -3.490 -3.745 0.595 1.00 98.62 80 VAL A N 1
ATOM 588 C CA . VAL A 1 80 ? -2.101 -3.616 0.149 1.00 98.62 80 VAL A CA 1
ATOM 589 C C . VAL A 1 80 ? -2.130 -3.405 -1.357 1.00 98.62 80 VAL A C 1
ATOM 591 O O . VAL A 1 80 ? -2.400 -4.334 -2.121 1.00 98.62 80 VAL A O 1
ATOM 594 N N . SER A 1 81 ? -1.926 -2.158 -1.778 1.00 98.62 81 SER A N 1
ATOM 595 C CA . SER A 1 81 ? -1.950 -1.772 -3.187 1.00 98.62 81 SER A CA 1
ATOM 596 C C . SER A 1 81 ? -0.530 -1.688 -3.731 1.00 98.62 81 SER A C 1
ATOM 598 O O . SER A 1 81 ? 0.200 -0.717 -3.527 1.00 98.62 81 SER A O 1
ATOM 600 N N . MET A 1 82 ? -0.121 -2.709 -4.466 1.00 98.12 82 MET A N 1
ATOM 601 C CA . MET A 1 82 ? 1.213 -2.811 -5.049 1.00 98.12 82 MET A CA 1
ATOM 602 C C . MET A 1 82 ? 1.164 -3.693 -6.294 1.00 98.12 82 MET A C 1
ATOM 604 O O . MET A 1 82 ? 0.222 -4.458 -6.476 1.00 98.12 82 MET A O 1
ATOM 608 N N . GLY A 1 83 ? 2.146 -3.545 -7.177 1.00 97.19 83 GLY A N 1
ATOM 609 C CA . GLY A 1 83 ? 2.125 -4.174 -8.493 1.00 97.19 83 GLY A CA 1
ATOM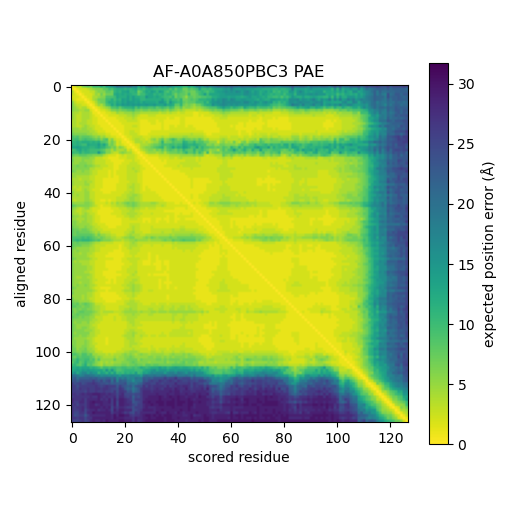 610 C C . GLY A 1 83 ? 1.441 -3.320 -9.563 1.00 97.19 83 GLY A C 1
ATOM 611 O O . GLY A 1 83 ? 0.352 -2.763 -9.385 1.00 97.19 83 GLY A O 1
ATOM 612 N N . MET A 1 84 ? 2.117 -3.226 -10.695 1.00 95.81 84 MET A N 1
ATOM 613 C CA . MET A 1 84 ? 1.729 -2.620 -11.957 1.00 95.81 84 MET A CA 1
ATOM 614 C C . MET A 1 84 ? 1.816 -3.669 -13.076 1.00 95.81 84 MET A C 1
ATOM 616 O O . MET A 1 84 ? 2.093 -4.839 -12.828 1.00 95.81 84 MET A O 1
ATOM 620 N N . SER A 1 85 ? 1.581 -3.275 -14.332 1.00 92.88 85 SER A N 1
ATOM 621 C CA . SER A 1 85 ? 1.544 -4.211 -15.469 1.00 92.88 85 SER A CA 1
ATOM 622 C C . SER A 1 85 ? 2.758 -5.151 -15.589 1.00 92.88 85 SER A C 1
ATOM 624 O O . SER A 1 85 ? 2.606 -6.223 -16.158 1.00 92.88 85 SER A O 1
ATOM 626 N N . GLY A 1 86 ? 3.946 -4.754 -15.116 1.00 93.25 86 GLY A N 1
ATOM 627 C CA . GLY A 1 86 ? 5.186 -5.530 -15.268 1.00 93.25 86 GLY A CA 1
ATOM 628 C C . GLY A 1 86 ? 5.556 -6.432 -14.086 1.00 93.25 86 GLY A C 1
ATOM 629 O O . GLY A 1 86 ? 6.461 -7.246 -14.216 1.00 93.25 86 GLY A O 1
ATOM 630 N N . ASP A 1 87 ? 4.897 -6.286 -12.938 1.00 95.81 87 ASP A N 1
ATOM 631 C CA . ASP A 1 87 ? 5.307 -6.923 -11.677 1.00 95.81 87 ASP A CA 1
ATOM 632 C C . ASP A 1 87 ? 4.117 -7.360 -10.798 1.00 95.81 87 ASP A C 1
ATOM 634 O O . ASP A 1 87 ? 4.306 -7.776 -9.653 1.00 95.81 87 ASP A O 1
ATOM 638 N N . PHE A 1 88 ? 2.885 -7.321 -11.322 1.00 96.56 88 PHE A N 1
ATOM 639 C CA . PHE A 1 88 ? 1.683 -7.689 -10.565 1.00 96.56 88 PHE A CA 1
ATOM 640 C C . PHE A 1 88 ? 1.695 -9.144 -10.068 1.00 96.56 88 PHE A C 1
ATOM 642 O O . PHE A 1 88 ? 1.142 -9.414 -9.008 1.00 96.56 88 PHE A O 1
ATOM 649 N N . GLU A 1 89 ? 2.330 -10.079 -10.779 1.00 97.06 89 GLU A N 1
ATOM 650 C CA . GLU A 1 89 ? 2.434 -11.480 -10.338 1.00 97.06 89 GLU A CA 1
ATOM 651 C C . GLU A 1 89 ? 3.287 -11.609 -9.069 1.00 97.06 89 GLU A C 1
ATOM 653 O O . GLU A 1 89 ? 2.889 -12.272 -8.111 1.00 97.06 89 GLU A O 1
ATOM 658 N N . GLN A 1 90 ? 4.422 -10.903 -9.024 1.00 97.62 90 GLN A N 1
ATOM 659 C CA . GLN A 1 90 ? 5.278 -10.826 -7.836 1.00 97.62 90 GLN A CA 1
ATOM 660 C C . GLN A 1 90 ? 4.555 -10.115 -6.689 1.00 97.62 90 GLN A C 1
ATOM 662 O O . GLN A 1 90 ? 4.616 -10.557 -5.544 1.00 97.62 90 GLN A O 1
ATOM 667 N N . ALA A 1 91 ? 3.806 -9.052 -6.996 1.00 98.06 91 ALA A N 1
ATOM 668 C CA . ALA A 1 91 ? 2.978 -8.363 -6.014 1.00 98.06 91 ALA A CA 1
ATOM 669 C C . ALA A 1 91 ? 1.921 -9.296 -5.398 1.00 98.06 91 ALA A C 1
ATOM 671 O O . ALA A 1 91 ? 1.757 -9.312 -4.179 1.00 98.06 91 ALA A O 1
ATOM 672 N N . ILE A 1 92 ? 1.234 -10.106 -6.211 1.00 98.12 92 ILE A N 1
ATOM 673 C CA . ILE A 1 92 ? 0.265 -11.104 -5.733 1.00 98.12 92 ILE A CA 1
ATOM 674 C C . ILE A 1 92 ? 0.960 -12.134 -4.838 1.00 98.12 92 ILE A C 1
ATOM 676 O O . ILE A 1 92 ? 0.467 -12.412 -3.746 1.00 98.12 92 ILE A O 1
ATOM 680 N N . ALA A 1 93 ? 2.123 -12.651 -5.250 1.00 98.00 93 ALA A N 1
ATOM 681 C CA . ALA A 1 93 ? 2.904 -13.591 -4.445 1.00 98.00 93 ALA A CA 1
ATOM 682 C C . ALA A 1 93 ? 3.332 -12.997 -3.087 1.00 98.00 93 ALA A C 1
ATOM 684 O O . ALA A 1 93 ? 3.379 -13.710 -2.087 1.00 98.00 93 ALA A O 1
ATOM 685 N N . ALA A 1 94 ? 3.579 -11.686 -3.036 1.00 97.81 94 ALA A N 1
ATOM 686 C CA . ALA A 1 94 ? 3.895 -10.940 -1.819 1.00 97.81 94 ALA A CA 1
ATOM 687 C C . ALA A 1 94 ? 2.665 -10.549 -0.970 1.00 97.81 94 ALA A C 1
ATOM 689 O O . ALA A 1 94 ? 2.820 -9.948 0.092 1.00 97.81 94 ALA A O 1
ATOM 690 N N . GLY A 1 95 ? 1.443 -10.865 -1.412 1.00 97.88 95 GLY A N 1
ATOM 691 C CA . GLY A 1 95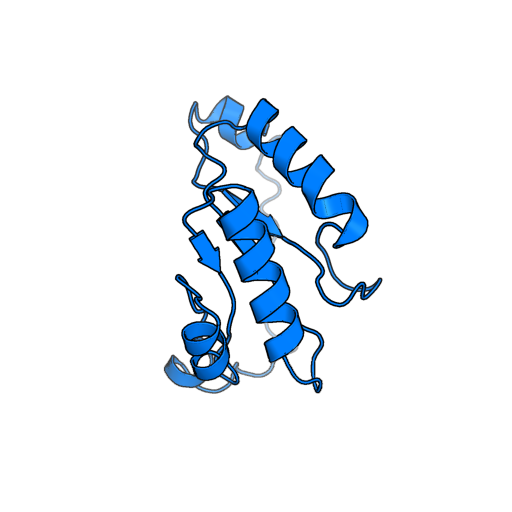 ? 0.208 -1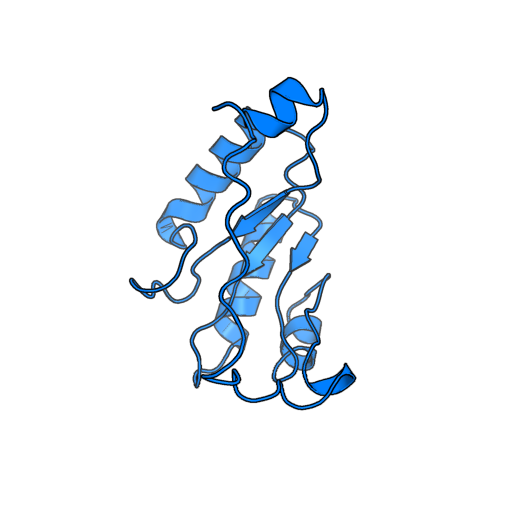0.588 -0.669 1.00 97.88 95 GLY A CA 1
ATOM 692 C C . GLY A 1 95 ? -0.514 -9.294 -1.055 1.00 97.88 95 GLY A C 1
ATOM 693 O O . GLY A 1 95 ? -1.260 -8.746 -0.241 1.00 97.88 95 GLY A O 1
ATOM 694 N N . ALA A 1 96 ? -0.320 -8.785 -2.274 1.00 98.38 96 ALA A N 1
ATOM 695 C CA . ALA A 1 96 ? -1.104 -7.662 -2.782 1.00 98.38 96 ALA A CA 1
ATOM 696 C C . ALA A 1 96 ? -2.599 -8.002 -2.815 1.00 98.38 96 ALA A C 1
ATOM 698 O O . ALA A 1 96 ? -3.004 -9.062 -3.291 1.00 98.38 96 ALA A O 1
ATOM 699 N N . THR A 1 97 ? -3.432 -7.062 -2.370 1.00 98.38 97 THR A N 1
ATOM 700 C CA . THR A 1 97 ? -4.893 -7.166 -2.509 1.00 98.38 97 THR A CA 1
ATOM 701 C C . THR A 1 97 ? -5.423 -6.317 -3.656 1.00 98.38 97 THR A C 1
ATOM 703 O O . THR A 1 97 ? -6.533 -6.545 -4.125 1.00 98.38 97 THR A O 1
ATOM 706 N N . HIS A 1 98 ? -4.641 -5.332 -4.107 1.00 98.44 98 HIS A N 1
ATOM 707 C CA . HIS A 1 98 ? -4.954 -4.483 -5.251 1.00 98.44 98 HIS A CA 1
ATOM 708 C C . HIS A 1 98 ? -3.723 -4.352 -6.149 1.00 98.44 98 HIS A C 1
ATOM 710 O O . HIS A 1 98 ? -2.671 -3.907 -5.692 1.00 98.44 98 HIS A O 1
ATOM 716 N N . VAL A 1 99 ? -3.889 -4.665 -7.434 1.00 97.75 99 VAL A N 1
ATOM 717 C CA . VAL A 1 99 ? -2.883 -4.458 -8.488 1.00 97.75 99 VAL A CA 1
ATOM 718 C C . VAL A 1 99 ? -3.374 -3.400 -9.475 1.00 97.75 99 VAL A C 1
ATOM 720 O O . VAL A 1 99 ? -4.578 -3.228 -9.670 1.00 97.75 99 VAL A O 1
ATOM 723 N N . ARG A 1 100 ? -2.452 -2.660 -10.096 1.00 97.06 100 ARG A N 1
ATOM 724 C CA . ARG A 1 100 ? -2.771 -1.514 -10.966 1.00 97.06 100 ARG A CA 1
ATOM 725 C C . ARG A 1 100 ? -2.317 -1.779 -12.397 1.00 97.06 100 ARG A C 1
ATOM 727 O O . ARG A 1 100 ? -1.202 -1.440 -12.780 1.00 97.06 100 ARG A O 1
ATOM 734 N N . VAL A 1 101 ? -3.187 -2.375 -13.202 1.00 94.19 101 VAL A N 1
ATOM 735 C CA . VAL A 1 101 ? -2.846 -2.786 -14.570 1.00 94.19 101 VAL A CA 1
ATOM 736 C C . VAL A 1 101 ? -3.374 -1.769 -15.579 1.00 94.19 101 VAL A C 1
ATOM 738 O O . VAL A 1 101 ? -4.567 -1.488 -15.625 1.00 94.19 101 VAL A O 1
ATOM 741 N N . GLY A 1 102 ? -2.469 -1.204 -16.380 1.00 91.69 102 GLY A N 1
ATOM 742 C CA . GLY A 1 102 ? -2.801 -0.226 -17.418 1.00 91.69 102 GLY A CA 1
ATOM 743 C C . GLY A 1 102 ? -2.420 -0.741 -18.797 1.00 91.69 102 GLY A C 1
ATOM 744 O O . GLY A 1 102 ? -3.267 -1.209 -19.550 1.00 91.69 102 GLY A O 1
ATOM 745 N N . SER A 1 103 ? -1.126 -0.687 -19.112 1.00 88.31 103 SER A N 1
ATOM 746 C CA . SER A 1 103 ? -0.593 -1.051 -20.432 1.00 88.31 103 SER A CA 1
ATOM 747 C C . SER A 1 103 ? -0.893 -2.483 -20.875 1.00 88.31 103 SER A C 1
ATOM 749 O O . SER A 1 103 ? -1.081 -2.708 -22.065 1.00 88.31 103 SER A O 1
ATOM 751 N N . ALA A 1 104 ? -0.994 -3.444 -19.953 1.00 85.56 104 ALA A N 1
ATOM 752 C CA . ALA A 1 104 ? -1.356 -4.814 -20.319 1.00 85.56 104 ALA A CA 1
ATOM 753 C C . ALA A 1 104 ? -2.838 -4.960 -20.728 1.00 85.56 104 ALA A C 1
ATOM 755 O O . ALA A 1 104 ? -3.186 -5.934 -21.383 1.00 85.56 104 ALA A O 1
ATOM 756 N N . ILE A 1 105 ? -3.700 -3.995 -20.376 1.00 88.69 105 ILE A N 1
ATOM 757 C CA . ILE A 1 105 ? -5.118 -3.965 -20.777 1.00 88.69 105 ILE A CA 1
ATOM 758 C C . ILE A 1 105 ? -5.320 -3.053 -21.993 1.00 88.69 105 ILE A C 1
ATOM 760 O O . ILE A 1 105 ? -5.996 -3.428 -22.944 1.00 88.69 105 ILE A O 1
ATOM 764 N N . PHE A 1 106 ? -4.745 -1.849 -21.962 1.00 91.38 106 PHE A N 1
ATOM 765 C CA . PHE A 1 106 ? -5.034 -0.785 -22.933 1.00 91.38 106 PHE A CA 1
ATOM 766 C C . PHE A 1 106 ? -3.942 -0.580 -23.992 1.00 91.38 106 PHE A C 1
ATOM 768 O O . PHE A 1 106 ? -4.106 0.251 -24.881 1.00 91.38 106 PHE A O 1
ATOM 775 N N . GLY A 1 107 ? -2.828 -1.309 -23.909 1.00 85.38 107 GLY A N 1
ATOM 776 C CA . GLY A 1 107 ? -1.661 -1.094 -24.762 1.00 85.38 107 GLY A CA 1
ATOM 777 C C . GLY A 1 107 ? -0.805 0.102 -24.330 1.00 85.38 107 GLY A C 1
ATOM 778 O O . GLY A 1 107 ? -0.966 0.671 -23.247 1.00 85.38 107 GLY A O 1
ATOM 779 N N . ALA A 1 108 ? 0.166 0.469 -25.168 1.00 84.44 108 ALA A N 1
ATOM 780 C CA . ALA A 1 108 ? 1.069 1.581 -24.885 1.00 84.44 108 ALA A CA 1
ATOM 781 C C . ALA A 1 108 ? 0.309 2.914 -24.825 1.00 84.44 108 ALA A C 1
ATOM 783 O O . ALA A 1 108 ? -0.595 3.172 -25.621 1.00 84.44 108 ALA A O 1
ATOM 784 N N . ARG A 1 109 ? 0.705 3.789 -23.895 1.00 81.38 109 ARG A N 1
ATOM 785 C CA . ARG A 1 109 ? 0.177 5.154 -23.858 1.00 81.38 109 ARG A CA 1
ATOM 786 C C . ARG A 1 109 ? 0.614 5.872 -25.146 1.00 81.38 109 ARG A C 1
ATOM 788 O O . ARG A 1 109 ? 1.808 5.829 -25.449 1.00 81.38 109 ARG A O 1
ATOM 795 N N . PRO A 1 110 ? -0.298 6.537 -25.879 1.00 78.88 110 PRO A N 1
ATOM 796 C CA . PRO A 1 110 ? 0.095 7.392 -26.991 1.00 78.88 110 PRO A CA 1
ATOM 797 C C . PRO A 1 110 ? 1.126 8.411 -26.504 1.00 78.88 110 PRO A C 1
ATOM 799 O O . PRO A 1 110 ? 0.990 8.935 -25.394 1.00 78.88 110 PRO A O 1
ATOM 802 N N . ALA A 1 111 ? 2.154 8.687 -27.309 1.00 72.19 111 ALA A N 1
ATOM 803 C CA . ALA A 1 111 ? 3.042 9.806 -27.022 1.00 72.19 111 ALA A CA 1
ATOM 804 C C . ALA A 1 111 ? 2.180 11.064 -26.845 1.00 72.19 111 ALA A C 1
ATOM 806 O O . ALA A 1 111 ? 1.213 11.250 -27.588 1.00 72.19 111 ALA A O 1
ATOM 807 N N . ALA A 1 112 ? 2.486 11.882 -25.834 1.00 64.44 112 ALA A N 1
ATOM 808 C CA . ALA A 1 112 ? 1.792 13.150 -25.664 1.00 64.44 112 ALA A CA 1
ATOM 809 C C . ALA A 1 112 ? 1.932 13.928 -26.974 1.00 64.44 112 ALA A C 1
ATOM 811 O O . ALA A 1 112 ? 3.054 14.193 -27.404 1.00 64.44 112 ALA A O 1
ATOM 812 N N . ASP A 1 113 ? 0.809 14.220 -27.626 1.00 66.12 113 ASP A N 1
ATOM 813 C CA . ASP A 1 113 ? 0.818 15.036 -28.828 1.00 66.12 113 ASP A CA 1
ATOM 814 C C . ASP A 1 113 ? 1.283 16.441 -28.417 1.00 66.12 113 ASP A C 1
ATOM 816 O O . ASP A 1 113 ? 0.592 17.094 -27.626 1.00 66.12 113 ASP A O 1
ATOM 820 N N . PRO A 1 114 ? 2.445 16.920 -28.896 1.00 62.94 114 PRO A N 1
ATOM 821 C CA . PRO A 1 114 ? 2.922 18.259 -28.569 1.00 62.94 114 PRO A CA 1
ATOM 822 C C . PRO A 1 114 ? 1.972 19.365 -29.061 1.00 62.94 114 PRO A C 1
ATOM 824 O O . PRO A 1 114 ? 2.125 20.510 -28.640 1.00 62.94 114 PRO A O 1
ATOM 827 N N . ALA A 1 115 ? 0.998 19.047 -29.925 1.00 65.94 115 ALA A N 1
ATOM 828 C CA . ALA A 1 115 ? -0.025 19.969 -30.410 1.00 65.94 115 ALA A CA 1
ATOM 829 C C . ALA A 1 115 ? -1.364 19.894 -29.646 1.00 65.94 115 ALA A C 1
ATOM 831 O O . ALA A 1 115 ? -2.272 20.674 -29.946 1.00 65.94 115 ALA A O 1
ATOM 832 N N . ALA A 1 116 ? -1.520 18.996 -28.663 1.00 59.28 116 ALA A N 1
ATOM 833 C CA . ALA A 1 116 ? -2.759 18.913 -27.895 1.00 59.28 116 ALA A CA 1
ATOM 834 C C . ALA A 1 116 ? -2.942 20.181 -27.035 1.00 59.28 116 ALA A C 1
ATOM 836 O O . ALA A 1 116 ? -2.046 20.529 -26.260 1.00 59.28 116 ALA A O 1
ATOM 837 N N . PRO A 1 117 ? -4.086 20.886 -27.134 1.00 57.09 117 PRO A N 1
ATOM 838 C CA . PRO A 1 117 ? -4.305 22.102 -26.366 1.00 57.09 117 PRO A CA 1
ATOM 839 C C . PRO A 1 117 ? -4.279 21.788 -24.867 1.00 57.09 117 PRO A C 1
ATOM 841 O O . PRO A 1 117 ? -4.988 20.897 -24.395 1.00 57.09 117 PRO A O 1
ATOM 844 N N . THR A 1 118 ? -3.468 22.538 -24.114 1.00 60.88 118 THR A N 1
ATOM 845 C CA . THR A 1 118 ? -3.458 22.502 -22.647 1.00 60.88 118 THR A CA 1
ATOM 846 C C . THR A 1 118 ? -4.895 22.658 -22.150 1.00 60.88 118 THR A C 1
ATOM 848 O O . THR A 1 118 ? -5.541 23.642 -22.524 1.00 60.88 118 THR A O 1
ATOM 851 N N . PRO A 1 119 ? -5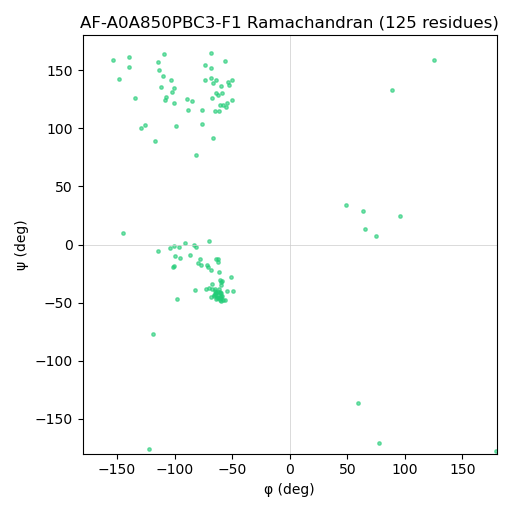.431 21.731 -21.332 1.00 57.62 119 PRO A N 1
ATOM 852 C CA . PRO A 1 119 ? -6.792 21.864 -20.837 1.00 57.62 119 PRO A CA 1
ATOM 853 C C . PRO A 1 119 ? -6.900 23.192 -20.086 1.00 57.62 119 PRO A C 1
ATOM 855 O O . PRO A 1 119 ? -6.151 23.425 -19.132 1.00 57.62 119 PRO A O 1
ATOM 858 N N . LEU A 1 120 ? -7.789 24.079 -20.554 1.00 56.09 120 LEU A N 1
ATOM 859 C CA . LEU A 1 120 ? -8.026 25.364 -19.905 1.00 56.09 120 LEU A CA 1
ATOM 860 C C . LEU A 1 120 ? -8.365 25.097 -18.439 1.00 56.09 120 LEU A C 1
ATOM 862 O O . LEU A 1 120 ? -9.313 24.374 -18.124 1.00 56.09 120 LEU A O 1
ATOM 866 N N . ARG A 1 121 ? -7.574 25.682 -17.536 1.00 57.03 121 ARG A N 1
ATOM 867 C CA . ARG A 1 121 ? -7.977 25.801 -16.140 1.00 57.03 121 ARG A CA 1
ATOM 868 C C . ARG A 1 121 ? -9.240 26.650 -16.131 1.00 57.03 121 ARG A C 1
ATOM 870 O O . ARG A 1 121 ? -9.216 27.805 -16.535 1.00 57.03 121 ARG A O 1
ATOM 877 N N . ASP A 1 122 ? -10.339 26.043 -15.718 1.00 56.19 122 ASP A N 1
ATOM 878 C CA . ASP A 1 122 ? -11.588 26.739 -15.460 1.00 56.19 122 ASP A CA 1
ATOM 879 C C . ASP A 1 122 ? -11.393 27.661 -14.243 1.00 56.19 122 ASP A C 1
ATOM 881 O O . ASP A 1 122 ? -11.517 27.233 -13.094 1.00 56.19 122 ASP A O 1
ATOM 885 N N . GLU A 1 123 ? -11.014 28.916 -14.504 1.00 58.31 123 GLU A N 1
ATOM 886 C CA . GLU A 1 123 ? -10.792 29.957 -13.489 1.00 58.31 123 GLU A CA 1
ATOM 887 C C . GLU A 1 123 ? -12.096 30.436 -12.819 1.00 58.31 123 GLU A C 1
ATOM 889 O O . GLU A 1 123 ? -12.066 31.317 -11.964 1.00 58.31 123 GLU A O 1
ATOM 894 N N . SER A 1 124 ? -13.250 29.845 -13.156 1.00 50.12 124 SER A N 1
ATOM 895 C CA . SER A 1 124 ? -14.551 30.213 -12.582 1.00 50.12 124 SER A CA 1
ATOM 896 C C . SER A 1 124 ? -14.869 29.553 -11.232 1.00 50.12 124 SER A C 1
ATOM 898 O O . SER A 1 124 ? -15.923 29.818 -10.650 1.00 50.12 124 SER A O 1
ATOM 900 N N . ARG A 1 125 ? -13.978 28.715 -10.681 1.00 46.44 125 ARG A N 1
ATOM 901 C CA . ARG A 1 125 ? -14.196 28.086 -9.364 1.00 46.44 125 ARG A CA 1
ATOM 902 C C . ARG A 1 125 ? -13.662 28.973 -8.228 1.00 46.44 125 ARG A C 1
ATOM 904 O O . ARG A 1 125 ? -12.449 29.162 -8.155 1.00 46.44 125 ARG A O 1
ATOM 911 N N . PRO A 1 126 ? -14.517 29.480 -7.318 1.00 54.47 126 PRO A N 1
ATOM 912 C CA . PRO A 1 126 ? -14.067 30.310 -6.202 1.00 54.47 126 PRO A CA 1
ATOM 913 C C . PRO A 1 126 ? -13.204 29.508 -5.209 1.00 54.47 126 PRO A C 1
ATOM 915 O O . PRO A 1 126 ? -13.491 28.339 -4.927 1.00 54.47 126 PRO A O 1
ATOM 918 N N . GLY A 1 127 ? -12.131 30.156 -4.734 1.00 48.22 127 GLY A N 1
ATOM 919 C CA . GLY A 1 127 ? -11.107 29.623 -3.819 1.00 48.22 127 GLY A CA 1
ATOM 920 C C . GLY A 1 127 ? -11.530 29.484 -2.361 1.00 48.22 127 GLY A C 1
ATOM 921 O O . GLY A 1 127 ? -12.548 30.088 -1.961 1.00 48.22 127 GLY A O 1
#